Protein AF-A0A8J3YMD4-F1 (afdb_monomer_lite)

Radius of gyration: 16.66 Å; chains: 1; bounding box: 36×29×41 Å

Structure (mmCIF, N/CA/C/O backbone):
data_AF-A0A8J3YMD4-F1
#
_entry.id   AF-A0A8J3YMD4-F1
#
loop_
_atom_site.group_PDB
_atom_site.id
_atom_site.type_symbol
_atom_site.label_atom_id
_atom_site.label_alt_id
_atom_site.label_comp_id
_atom_site.label_asym_id
_atom_site.label_entity_id
_atom_site.label_seq_id
_atom_site.pdbx_PDB_ins_code
_atom_site.Cartn_x
_atom_site.Cartn_y
_atom_site.Cartn_z
_atom_site.occupancy
_atom_site.B_iso_or_equiv
_atom_site.auth_seq_id
_atom_site.auth_comp_id
_atom_site.auth_asym_id
_atom_site.auth_atom_id
_atom_site.pdbx_PDB_model_num
ATOM 1 N N . MET A 1 1 ? -8.609 -16.433 4.845 1.00 65.31 1 MET A N 1
ATOM 2 C CA . MET A 1 1 ? -7.466 -15.737 4.213 1.00 65.31 1 MET A CA 1
ATOM 3 C C . MET A 1 1 ? -8.027 -14.554 3.439 1.00 65.31 1 MET A C 1
ATOM 5 O O . MET A 1 1 ? -8.927 -14.786 2.644 1.00 65.31 1 MET A O 1
ATOM 9 N N . ALA A 1 2 ? -7.583 -13.321 3.698 1.00 83.12 2 ALA A N 1
ATOM 10 C CA . ALA A 1 2 ? -7.967 -12.164 2.881 1.00 83.12 2 ALA A CA 1
ATOM 11 C C . ALA A 1 2 ? -6.840 -11.833 1.904 1.00 83.12 2 ALA A C 1
ATOM 13 O O . ALA A 1 2 ? -5.688 -11.708 2.314 1.00 83.12 2 ALA A O 1
ATOM 14 N N . VAL A 1 3 ? -7.195 -11.677 0.632 1.00 90.56 3 VAL A N 1
ATOM 15 C CA . VAL A 1 3 ? -6.322 -11.090 -0.385 1.00 90.56 3 VAL A CA 1
ATOM 16 C C . VAL A 1 3 ? -6.647 -9.605 -0.458 1.00 90.56 3 VAL A C 1
ATOM 18 O O . VAL A 1 3 ? -7.816 -9.220 -0.482 1.00 90.56 3 VAL A O 1
ATOM 21 N N . VAL A 1 4 ? -5.615 -8.768 -0.451 1.00 91.56 4 VAL A N 1
ATOM 22 C CA . VAL A 1 4 ? -5.758 -7.312 -0.497 1.00 91.56 4 VAL A CA 1
ATOM 23 C C . VAL A 1 4 ? -4.791 -6.764 -1.531 1.00 91.56 4 VAL A C 1
ATOM 25 O O . VAL A 1 4 ? -3.595 -7.045 -1.463 1.00 91.56 4 VAL A O 1
ATOM 28 N N . ARG A 1 5 ? -5.308 -5.973 -2.476 1.00 94.00 5 ARG A N 1
ATOM 29 C CA . ARG A 1 5 ? -4.495 -5.303 -3.495 1.00 94.00 5 ARG A CA 1
ATOM 30 C C . ARG A 1 5 ? -4.017 -3.955 -2.979 1.00 94.00 5 ARG A C 1
ATOM 32 O O . ARG A 1 5 ? -4.763 -3.224 -2.324 1.00 94.00 5 ARG A O 1
ATOM 39 N N . TYR A 1 6 ? -2.774 -3.618 -3.300 1.00 93.94 6 TYR A N 1
ATOM 40 C CA . TYR A 1 6 ? -2.168 -2.346 -2.913 1.00 93.94 6 TYR A CA 1
ATOM 41 C C . TYR A 1 6 ? -2.962 -1.149 -3.463 1.00 93.94 6 TYR A C 1
ATOM 43 O O . TYR A 1 6 ? -3.187 -0.163 -2.766 1.00 93.94 6 TYR A O 1
ATOM 51 N N . GLU A 1 7 ? -3.443 -1.269 -4.695 1.00 95.00 7 GLU A N 1
ATOM 52 C CA . GLU A 1 7 ? -4.222 -0.261 -5.404 1.00 95.00 7 GLU A CA 1
ATOM 53 C C . GLU A 1 7 ? -5.564 0.016 -4.722 1.00 95.00 7 GLU A C 1
ATOM 55 O O . GLU A 1 7 ? -5.948 1.177 -4.585 1.00 95.00 7 GLU A O 1
ATOM 60 N N . ASP A 1 8 ? -6.235 -1.022 -4.217 1.00 94.31 8 ASP A N 1
ATOM 61 C CA . ASP A 1 8 ? -7.495 -0.869 -3.483 1.00 94.31 8 ASP A CA 1
ATOM 62 C C . ASP A 1 8 ? -7.276 -0.155 -2.144 1.00 94.31 8 ASP A C 1
ATOM 64 O O . ASP A 1 8 ? -8.089 0.679 -1.751 1.00 94.31 8 ASP A O 1
ATOM 68 N N . LEU A 1 9 ? -6.163 -0.440 -1.452 1.00 94.62 9 LEU A N 1
ATOM 69 C CA . LEU A 1 9 ? -5.784 0.278 -0.228 1.00 94.62 9 LEU A CA 1
ATOM 70 C C . LEU A 1 9 ? -5.442 1.740 -0.500 1.00 94.62 9 LEU A C 1
ATOM 72 O O . LEU A 1 9 ? -5.644 2.587 0.365 1.00 94.62 9 LEU A O 1
ATOM 76 N N . HIS A 1 10 ? -4.920 2.049 -1.682 1.00 95.25 10 HIS A N 1
ATOM 77 C CA . HIS A 1 10 ? -4.677 3.427 -2.074 1.00 95.25 10 HIS A CA 1
ATOM 78 C C . HIS A 1 10 ? -5.984 4.151 -2.442 1.00 95.25 10 HIS A C 1
ATOM 80 O O . HIS A 1 10 ? -6.128 5.335 -2.132 1.00 95.25 10 HIS A O 1
ATOM 86 N N . ALA A 1 11 ? -6.928 3.462 -3.090 1.00 95.88 11 ALA A N 1
ATOM 87 C CA . ALA A 1 11 ? -8.205 4.028 -3.525 1.00 95.88 11 ALA A CA 1
ATOM 88 C C . ALA A 1 11 ? -9.184 4.254 -2.360 1.00 95.88 11 ALA A C 1
ATOM 90 O O . ALA A 1 11 ? -9.729 5.348 -2.224 1.00 95.88 11 ALA A O 1
ATOM 91 N N . ASP A 1 12 ? -9.366 3.252 -1.496 1.00 96.44 12 ASP A N 1
ATOM 92 C CA . ASP A 1 12 ? -10.196 3.342 -0.291 1.00 96.44 12 ASP A CA 1
ATOM 93 C C . ASP A 1 12 ? -9.495 2.687 0.915 1.00 96.44 12 ASP A C 1
ATOM 95 O O . ASP A 1 12 ? -9.779 1.542 1.299 1.00 96.44 12 ASP A O 1
ATOM 99 N N . PRO A 1 13 ? -8.561 3.414 1.548 1.00 95.94 13 PRO A N 1
ATOM 100 C CA . PRO A 1 13 ? -7.800 2.905 2.684 1.00 95.94 13 PRO A CA 1
ATOM 101 C C . PRO A 1 13 ? -8.664 2.612 3.913 1.00 95.94 13 PRO A C 1
ATOM 103 O O . PRO A 1 13 ? -8.311 1.732 4.694 1.00 95.94 13 PRO A O 1
ATOM 106 N N . VAL A 1 14 ? -9.780 3.326 4.110 1.00 96.88 14 VAL A N 1
ATOM 107 C CA . VAL A 1 14 ? -10.654 3.124 5.278 1.00 96.88 14 VAL A CA 1
ATOM 108 C C . VAL A 1 14 ? -11.393 1.802 5.137 1.00 96.88 14 VAL A C 1
ATOM 110 O O . VAL A 1 14 ? -11.294 0.954 6.026 1.00 96.88 14 VAL A O 1
ATOM 113 N N . ALA A 1 15 ? -12.064 1.580 4.005 1.00 95.19 15 ALA A N 1
ATOM 114 C CA . ALA A 1 15 ? -12.754 0.319 3.764 1.00 95.19 15 ALA A CA 1
ATOM 115 C C . ALA A 1 15 ? -11.766 -0.853 3.693 1.00 95.19 15 ALA A C 1
ATOM 117 O O . ALA A 1 15 ? -12.023 -1.920 4.254 1.00 95.19 15 ALA A O 1
ATOM 118 N N . GLY A 1 16 ? -10.618 -0.659 3.041 1.00 95.12 16 GLY A N 1
ATOM 119 C CA . GLY A 1 16 ? -9.570 -1.669 2.940 1.00 95.12 16 GLY A CA 1
ATOM 120 C C . GLY A 1 16 ? -9.019 -2.103 4.297 1.00 95.12 16 GLY A C 1
ATOM 121 O O . GLY A 1 16 ? -9.019 -3.296 4.610 1.00 95.12 16 GLY A O 1
ATOM 122 N N . PHE A 1 17 ? -8.626 -1.145 5.140 1.00 95.44 17 PHE A N 1
ATOM 123 C CA . PHE A 1 17 ? -8.119 -1.439 6.479 1.00 95.44 17 PHE A CA 1
ATOM 124 C C . PHE A 1 17 ? -9.193 -2.062 7.379 1.00 95.44 17 PHE A C 1
ATOM 126 O O . PHE A 1 17 ? -8.899 -3.005 8.111 1.00 95.44 17 PHE A O 1
ATOM 133 N N . ALA A 1 18 ? -10.448 -1.604 7.294 1.00 94.94 18 ALA A N 1
ATOM 134 C CA . ALA A 1 18 ? -11.555 -2.205 8.041 1.00 94.94 18 ALA A CA 1
ATOM 135 C C . ALA A 1 18 ? -11.743 -3.693 7.699 1.00 94.94 18 ALA A C 1
ATOM 137 O O . ALA A 1 18 ? -11.850 -4.522 8.603 1.00 94.94 18 ALA A O 1
ATOM 138 N N . ARG A 1 19 ? -11.712 -4.057 6.407 1.00 94.12 19 ARG A N 1
ATOM 139 C CA . ARG A 1 19 ? -11.790 -5.466 5.972 1.00 94.12 19 ARG A CA 1
ATOM 140 C C . ARG A 1 19 ? -10.616 -6.295 6.491 1.00 94.12 19 ARG A C 1
ATOM 142 O O . ARG A 1 19 ? -10.815 -7.431 6.925 1.00 94.12 19 ARG A O 1
ATOM 149 N N . MET A 1 20 ? -9.404 -5.736 6.461 1.00 94.50 20 MET A N 1
ATOM 150 C CA . MET A 1 20 ? -8.208 -6.393 7.000 1.00 94.50 20 MET A CA 1
ATOM 151 C C . MET A 1 20 ? -8.345 -6.657 8.499 1.00 94.50 20 MET A C 1
ATOM 153 O O . MET A 1 20 ? -8.142 -7.785 8.942 1.00 94.50 20 MET A O 1
ATOM 157 N N . ALA A 1 21 ? -8.740 -5.640 9.267 1.00 94.19 21 ALA A N 1
ATOM 158 C CA . ALA A 1 21 ? -8.919 -5.748 10.709 1.00 94.19 21 ALA A CA 1
ATOM 159 C C . ALA A 1 21 ? -10.008 -6.768 11.076 1.00 94.19 21 ALA A C 1
ATOM 161 O O . ALA A 1 21 ? -9.784 -7.612 11.942 1.00 94.19 21 ALA A O 1
ATOM 162 N N . ALA A 1 22 ? -11.142 -6.753 10.367 1.00 93.38 22 ALA A N 1
ATOM 163 C CA . ALA A 1 22 ? -12.210 -7.732 10.551 1.00 93.38 22 ALA A CA 1
ATOM 164 C C . ALA A 1 22 ? -11.734 -9.163 10.252 1.00 93.38 22 ALA A C 1
ATOM 166 O O . ALA A 1 22 ? -11.989 -10.073 11.037 1.00 93.38 22 ALA A O 1
ATOM 167 N N . THR A 1 23 ? -10.980 -9.363 9.164 1.00 94.06 23 THR A N 1
ATOM 168 C CA . THR A 1 23 ? -10.415 -10.682 8.827 1.00 94.06 23 THR A CA 1
ATOM 169 C C . THR A 1 23 ? -9.412 -11.164 9.877 1.00 94.06 23 THR A C 1
ATOM 171 O O . THR A 1 23 ? -9.333 -12.358 10.151 1.00 94.06 23 THR A O 1
ATOM 174 N N . ALA A 1 24 ? -8.659 -10.244 10.481 1.00 93.81 24 ALA A N 1
ATOM 175 C CA . ALA A 1 24 ? -7.733 -10.534 11.571 1.00 93.81 24 ALA A CA 1
ATOM 176 C C . ALA A 1 24 ? -8.428 -10.753 12.932 1.00 93.81 24 ALA A C 1
ATOM 178 O O . ALA A 1 24 ? -7.745 -10.988 13.926 1.00 93.81 24 ALA A O 1
ATOM 179 N N . GLY A 1 25 ? -9.764 -10.663 13.006 1.00 94.56 25 GLY A N 1
ATOM 180 C CA . GLY A 1 25 ? -10.522 -10.815 14.251 1.00 94.56 25 GLY A CA 1
ATOM 181 C C . GLY A 1 25 ? -10.386 -9.632 15.217 1.00 94.56 25 GLY A C 1
ATOM 182 O O . GLY A 1 25 ? -10.665 -9.773 16.406 1.00 94.56 25 GLY A O 1
ATOM 183 N N . LEU A 1 26 ? -9.947 -8.465 14.736 1.00 93.88 26 LEU A N 1
ATOM 184 C CA . LEU A 1 26 ? -9.777 -7.271 15.560 1.00 93.88 26 LEU A CA 1
ATOM 185 C C . LEU A 1 26 ? -11.103 -6.516 15.695 1.00 93.88 26 LEU A C 1
ATOM 187 O O . LEU A 1 26 ? -11.694 -6.076 14.707 1.00 93.88 26 LEU A O 1
ATOM 191 N N . ALA A 1 27 ? -11.541 -6.294 16.935 1.00 91.00 27 ALA A N 1
ATOM 192 C CA . ALA A 1 27 ? -12.673 -5.420 17.220 1.00 91.00 27 ALA A CA 1
ATOM 193 C C . ALA A 1 27 ? -12.301 -3.959 16.915 1.00 91.00 27 ALA A C 1
ATOM 195 O O . ALA A 1 27 ? -11.426 -3.372 17.561 1.00 91.00 27 ALA A O 1
ATOM 196 N N . THR A 1 28 ? -12.974 -3.354 15.936 1.00 91.56 28 THR A N 1
ATOM 197 C CA . THR A 1 28 ? -12.720 -1.972 15.508 1.00 91.56 28 THR A CA 1
ATOM 198 C C . THR A 1 28 ? -14.001 -1.147 15.471 1.00 91.56 28 THR A C 1
ATOM 200 O O . THR A 1 28 ? -15.099 -1.675 15.315 1.00 91.56 28 THR A O 1
ATOM 203 N N . THR A 1 29 ? -13.850 0.166 15.634 1.00 95.69 29 THR A N 1
ATOM 204 C CA . THR A 1 29 ? -14.899 1.160 15.380 1.00 95.69 29 THR A CA 1
ATOM 205 C C . THR A 1 29 ? -14.503 1.996 14.160 1.00 95.69 29 THR A C 1
ATOM 207 O O . THR A 1 29 ? -13.304 2.066 13.853 1.00 95.69 29 THR A O 1
ATOM 210 N N . PRO A 1 30 ? -15.455 2.665 13.482 1.00 95.00 30 PRO A N 1
ATOM 211 C CA . PRO A 1 30 ? -15.142 3.559 12.365 1.00 95.00 30 PRO A CA 1
ATOM 212 C C . PRO A 1 30 ? -14.057 4.591 12.707 1.00 95.00 30 PRO A C 1
ATOM 214 O O . PRO A 1 30 ? -13.100 4.749 11.951 1.00 95.00 30 PRO A O 1
ATOM 217 N N . ASP A 1 31 ? -14.128 5.199 13.894 1.00 96.62 31 ASP A N 1
ATOM 218 C CA . ASP A 1 31 ? -13.148 6.195 14.346 1.00 96.62 31 ASP A CA 1
ATOM 219 C C . ASP A 1 31 ? -11.751 5.601 14.550 1.00 96.62 31 ASP A C 1
ATOM 221 O O . ASP A 1 31 ? -10.749 6.215 14.183 1.00 96.62 31 ASP A O 1
ATOM 225 N N . ARG A 1 32 ? -11.659 4.380 15.097 1.00 96.00 32 ARG A N 1
ATOM 226 C CA . ARG A 1 32 ? -10.373 3.687 15.272 1.00 96.00 32 ARG A CA 1
ATOM 227 C C . ARG A 1 32 ? -9.740 3.333 13.934 1.00 96.00 32 ARG A C 1
ATOM 229 O O . ARG A 1 32 ? -8.531 3.492 13.782 1.00 96.00 32 ARG A O 1
ATOM 236 N N . VAL A 1 33 ? -10.543 2.884 12.970 1.00 97.19 33 VAL A N 1
ATOM 237 C CA . VAL A 1 33 ? -10.076 2.624 11.602 1.00 97.19 33 VAL A CA 1
ATOM 238 C C . VAL A 1 33 ? -9.584 3.919 10.964 1.00 97.19 33 VAL A C 1
ATOM 240 O O . VAL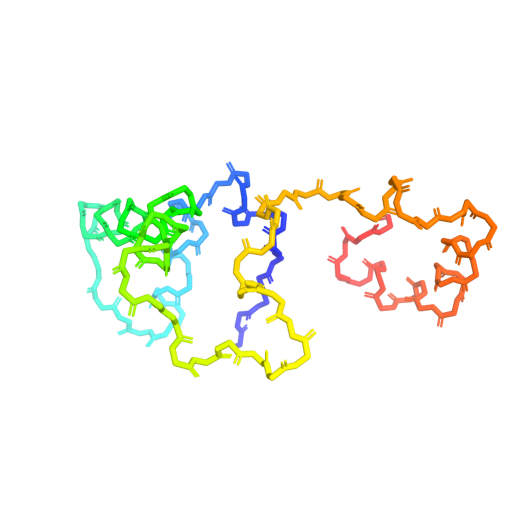 A 1 33 ? -8.459 3.957 10.469 1.00 97.19 33 VAL A O 1
ATOM 243 N N . ALA A 1 34 ? -10.376 4.993 11.020 1.00 97.19 34 ALA A N 1
ATOM 244 C CA . ALA A 1 34 ? -10.002 6.284 10.453 1.00 97.19 34 ALA A CA 1
ATOM 245 C C . ALA A 1 34 ? -8.705 6.829 11.075 1.00 97.19 34 ALA A C 1
ATOM 247 O O . ALA A 1 34 ? -7.811 7.264 10.347 1.00 97.19 34 ALA A O 1
ATOM 248 N N . ALA A 1 35 ? -8.558 6.737 12.400 1.00 97.38 35 ALA A N 1
ATOM 249 C CA . ALA A 1 35 ? -7.353 7.154 13.110 1.00 97.38 35 ALA A CA 1
ATOM 250 C C . ALA A 1 35 ? -6.125 6.311 12.730 1.00 97.38 35 ALA A C 1
ATOM 252 O O . ALA A 1 35 ? -5.065 6.870 12.448 1.00 97.38 35 ALA A O 1
ATOM 253 N N . ALA A 1 36 ? -6.256 4.981 12.667 1.00 96.88 36 ALA A N 1
ATOM 254 C CA . ALA A 1 36 ? -5.168 4.091 12.257 1.00 96.88 36 ALA A CA 1
ATOM 255 C C . ALA A 1 36 ? -4.720 4.380 10.817 1.00 96.88 36 ALA A C 1
ATOM 257 O O . ALA A 1 36 ? -3.527 4.499 10.526 1.00 96.88 36 ALA A O 1
ATOM 258 N N . VAL A 1 37 ? -5.686 4.574 9.922 1.00 97.31 37 VAL A N 1
ATOM 259 C CA . VAL A 1 37 ? -5.447 4.945 8.531 1.00 97.31 37 VAL A CA 1
ATOM 260 C C . VAL A 1 37 ? -4.790 6.326 8.420 1.00 97.31 37 VAL A C 1
ATOM 262 O O . VAL A 1 37 ? -3.899 6.505 7.595 1.00 97.31 37 VAL A O 1
ATOM 265 N N . ALA A 1 38 ? -5.192 7.311 9.229 1.00 97.19 38 ALA A N 1
ATOM 266 C CA . ALA A 1 38 ? -4.564 8.634 9.263 1.00 97.19 38 ALA A CA 1
ATOM 267 C C . ALA A 1 38 ? -3.115 8.565 9.781 1.00 97.19 38 ALA A C 1
ATOM 269 O O . ALA A 1 38 ? -2.212 9.178 9.207 1.00 97.19 38 ALA A O 1
ATOM 270 N N . ALA A 1 39 ? -2.873 7.764 10.822 1.00 96.81 39 ALA A N 1
ATOM 271 C CA . ALA A 1 39 ? -1.549 7.555 11.402 1.00 96.81 39 ALA A CA 1
ATOM 272 C C . ALA A 1 39 ? -0.570 6.879 10.426 1.00 96.81 39 ALA A C 1
ATOM 274 O O . ALA A 1 39 ? 0.637 7.122 10.500 1.00 96.81 39 ALA A O 1
ATOM 275 N N . THR A 1 40 ? -1.085 6.080 9.493 1.00 95.44 40 THR A N 1
ATOM 276 C CA . THR A 1 40 ? -0.302 5.304 8.520 1.00 95.44 40 THR A CA 1
ATOM 277 C C . THR A 1 40 ? -0.282 5.914 7.117 1.00 95.44 40 THR A C 1
ATOM 279 O O . THR A 1 40 ? 0.189 5.285 6.170 1.00 95.44 40 THR A O 1
ATOM 282 N N . ARG A 1 41 ? -0.736 7.166 6.947 1.00 96.38 41 ARG A N 1
ATOM 283 C CA . ARG A 1 41 ? -0.633 7.848 5.649 1.00 96.38 41 ARG A CA 1
ATOM 284 C C . ARG A 1 41 ? 0.814 8.020 5.225 1.00 96.38 41 ARG A C 1
ATOM 286 O O . ARG A 1 41 ? 1.655 8.442 6.015 1.00 96.38 41 ARG A O 1
ATOM 293 N N . PHE A 1 42 ? 1.063 7.784 3.940 1.00 95.62 42 PHE A N 1
ATOM 294 C CA . PHE A 1 42 ? 2.400 7.827 3.357 1.00 95.62 42 PHE A CA 1
ATOM 295 C C . PHE A 1 42 ? 3.161 9.113 3.709 1.00 95.62 42 PHE A C 1
ATOM 297 O O . PHE A 1 42 ? 4.258 9.034 4.247 1.00 95.62 42 PHE A O 1
ATOM 304 N N . ALA A 1 43 ? 2.561 10.291 3.501 1.00 95.31 43 ALA A N 1
ATOM 305 C CA . ALA A 1 43 ? 3.200 11.574 3.812 1.00 95.31 43 ALA A CA 1
ATOM 306 C C . ALA A 1 43 ? 3.589 11.709 5.296 1.00 95.31 43 ALA A C 1
ATOM 308 O O . ALA A 1 43 ? 4.660 12.221 5.618 1.00 95.31 43 ALA A O 1
ATOM 309 N N . ARG A 1 44 ? 2.750 11.197 6.204 1.00 96.56 44 ARG A N 1
ATOM 310 C CA . ARG A 1 44 ? 3.033 11.196 7.641 1.00 96.56 44 ARG A CA 1
ATOM 311 C C . ARG A 1 44 ? 4.191 10.256 7.974 1.00 96.56 44 ARG A C 1
ATOM 313 O O . ARG A 1 44 ? 5.109 10.657 8.682 1.00 96.56 44 ARG A O 1
ATOM 320 N N . LEU A 1 45 ? 4.168 9.032 7.445 1.00 96.19 45 LEU A N 1
ATOM 321 C CA . LEU A 1 45 ? 5.240 8.054 7.651 1.00 96.19 45 LEU A CA 1
ATOM 322 C C . LEU A 1 45 ? 6.575 8.537 7.062 1.00 96.19 45 LEU A C 1
ATOM 324 O O . LEU A 1 45 ? 7.608 8.370 7.701 1.00 96.19 45 LEU A O 1
ATOM 328 N N . ARG A 1 46 ? 6.555 9.230 5.914 1.00 95.56 46 ARG A N 1
ATOM 329 C CA . ARG A 1 46 ? 7.731 9.922 5.358 1.00 95.56 46 ARG A CA 1
ATOM 330 C C . ARG A 1 46 ? 8.302 10.974 6.285 1.00 95.56 46 ARG A C 1
ATOM 332 O O . ARG A 1 46 ? 9.514 11.032 6.447 1.00 95.56 46 ARG A O 1
ATOM 339 N N . GLY A 1 47 ? 7.441 11.808 6.863 1.00 96.12 47 GLY A N 1
ATOM 340 C CA . GLY A 1 47 ? 7.868 12.828 7.815 1.00 96.12 47 GLY A CA 1
ATOM 341 C C . GLY A 1 47 ? 8.545 12.208 9.037 1.00 96.12 47 GLY A C 1
ATOM 342 O O . GLY A 1 47 ? 9.609 12.665 9.443 1.00 96.12 47 GLY A O 1
ATOM 343 N N . LEU A 1 48 ? 7.972 11.124 9.572 1.00 95.62 48 LEU A N 1
ATOM 344 C CA . LEU A 1 48 ? 8.566 10.387 10.690 1.00 95.62 48 LEU A CA 1
ATOM 345 C C . LEU A 1 48 ? 9.905 9.747 10.322 1.00 95.62 48 LEU A C 1
ATOM 347 O O . LEU A 1 48 ? 10.854 9.870 11.090 1.00 95.62 48 LEU A O 1
ATOM 351 N N . GLU A 1 49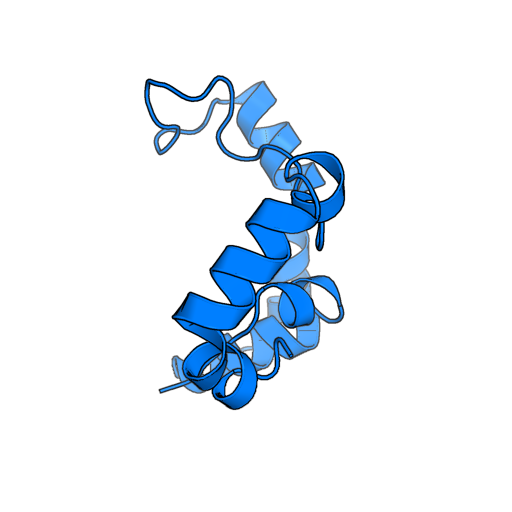 ? 10.005 9.119 9.149 1.00 96.25 49 GLU A N 1
ATOM 352 C CA . GLU A 1 49 ? 11.270 8.572 8.652 1.00 96.25 49 GLU A CA 1
ATOM 353 C C . GLU A 1 49 ? 12.339 9.667 8.515 1.00 96.25 49 GLU A C 1
ATOM 355 O O . GLU A 1 49 ? 13.484 9.456 8.902 1.00 96.25 49 GLU A O 1
ATOM 360 N N . ALA A 1 50 ? 11.986 10.843 7.994 1.00 94.62 50 ALA A N 1
ATOM 361 C CA . ALA A 1 50 ? 12.937 11.941 7.838 1.00 94.62 50 ALA A CA 1
ATOM 362 C C . ALA A 1 50 ? 13.408 12.507 9.190 1.00 94.62 50 ALA A C 1
ATOM 364 O O . ALA A 1 50 ? 14.561 12.912 9.315 1.00 94.62 50 ALA A O 1
ATOM 365 N N . ALA A 1 51 ? 12.528 12.528 10.196 1.00 96.25 51 ALA A N 1
ATOM 366 C CA . ALA A 1 51 ? 12.824 13.069 11.521 1.00 96.25 51 ALA A CA 1
ATOM 367 C C . ALA A 1 51 ? 13.576 12.085 12.432 1.00 96.25 51 ALA A C 1
ATOM 369 O O . ALA A 1 51 ? 14.419 12.502 13.225 1.00 96.25 51 ALA A O 1
ATOM 370 N N . HIS A 1 52 ? 13.257 10.792 12.350 1.00 95.50 52 HIS A N 1
ATOM 371 C CA . HIS A 1 52 ? 13.699 9.788 13.325 1.00 95.50 52 HIS A CA 1
ATOM 372 C C . HIS A 1 52 ? 14.410 8.585 12.696 1.00 95.50 52 HIS A C 1
ATOM 374 O O . HIS A 1 52 ? 14.893 7.710 13.413 1.00 95.50 52 HIS A O 1
ATOM 380 N N . GLY A 1 53 ? 14.493 8.529 11.367 1.00 92.62 53 GLY A N 1
ATOM 381 C CA . GLY A 1 53 ? 14.912 7.337 10.645 1.00 92.62 53 GLY A CA 1
ATOM 382 C C . GLY A 1 53 ? 13.832 6.253 10.631 1.00 92.62 53 GLY A C 1
ATOM 383 O O . GLY A 1 53 ? 12.738 6.405 11.176 1.00 92.62 53 GLY A O 1
ATOM 384 N N . PHE A 1 54 ? 14.148 5.139 9.975 1.00 93.38 54 PHE A N 1
ATOM 385 C CA . PHE A 1 54 ? 13.296 3.954 9.941 1.00 93.38 54 PHE A CA 1
ATOM 386 C C . PHE A 1 54 ? 14.175 2.699 10.078 1.00 93.38 54 PHE A C 1
ATOM 388 O O . PHE A 1 54 ? 14.994 2.462 9.183 1.00 93.38 54 PHE A O 1
ATOM 395 N N . PRO A 1 55 ? 14.080 1.935 11.186 1.00 90.94 55 PRO A N 1
ATOM 396 C CA . PRO A 1 55 ? 14.970 0.802 11.461 1.00 90.94 55 PRO A CA 1
ATOM 397 C C . PRO A 1 55 ? 14.948 -0.283 10.381 1.00 90.94 55 PRO A C 1
ATOM 399 O O . PRO A 1 55 ? 15.984 -0.863 10.069 1.00 90.94 55 PRO A O 1
ATOM 402 N N . GLU A 1 56 ? 13.792 -0.526 9.767 1.00 91.62 56 GLU A N 1
ATOM 403 C CA . GLU A 1 56 ? 13.612 -1.542 8.729 1.00 91.62 56 GLU A CA 1
ATOM 404 C C . GLU A 1 56 ? 14.057 -1.070 7.334 1.00 91.62 56 GLU A C 1
ATOM 406 O O . GLU A 1 56 ? 13.874 -1.788 6.347 1.00 91.62 56 GLU A O 1
ATOM 411 N N . ARG A 1 57 ? 14.648 0.130 7.212 1.00 94.19 57 ARG A N 1
ATOM 412 C CA . ARG A 1 57 ? 15.223 0.614 5.951 1.00 94.19 57 ARG A CA 1
ATOM 413 C C . ARG A 1 57 ? 16.354 -0.316 5.490 1.00 94.19 57 ARG A C 1
ATOM 415 O O . ARG A 1 57 ? 17.375 -0.404 6.173 1.00 94.19 57 ARG A O 1
ATOM 422 N N . PRO A 1 58 ? 16.244 -0.944 4.301 1.00 91.12 58 PRO A N 1
ATOM 423 C CA . PRO A 1 58 ? 17.324 -1.761 3.760 1.00 91.12 58 PRO A CA 1
ATOM 424 C C . PRO A 1 58 ? 18.607 -0.947 3.582 1.00 91.12 58 PRO A C 1
ATOM 426 O O . PRO A 1 58 ? 18.555 0.208 3.159 1.00 91.12 58 PRO A O 1
ATOM 429 N N . ALA A 1 59 ? 19.767 -1.567 3.815 1.00 90.56 59 ALA A N 1
ATOM 430 C CA . ALA A 1 59 ? 21.065 -0.893 3.704 1.00 90.56 59 ALA A CA 1
ATOM 431 C C . ALA A 1 59 ? 21.306 -0.264 2.317 1.00 90.56 59 ALA A C 1
ATOM 433 O O . ALA A 1 59 ? 21.891 0.810 2.220 1.00 90.56 59 ALA A O 1
ATOM 434 N N . ALA A 1 60 ? 20.804 -0.901 1.253 1.00 92.75 60 ALA A N 1
ATOM 435 C CA . ALA A 1 60 ? 20.927 -0.422 -0.124 1.00 92.75 60 ALA A CA 1
ATOM 436 C C . ALA A 1 60 ? 19.944 0.709 -0.494 1.00 92.75 60 ALA A C 1
ATOM 438 O O . ALA A 1 60 ? 20.056 1.288 -1.572 1.00 92.75 60 ALA A O 1
ATOM 439 N N . ALA A 1 61 ? 18.961 1.016 0.358 1.00 90.25 61 ALA A N 1
ATOM 440 C CA . ALA A 1 61 ? 17.937 2.015 0.074 1.00 90.25 61 ALA A CA 1
ATOM 441 C C . ALA A 1 61 ? 18.238 3.334 0.795 1.00 90.25 61 ALA A C 1
ATOM 443 O O . ALA A 1 61 ? 18.425 3.359 2.012 1.00 90.25 61 ALA A O 1
ATOM 444 N N . THR A 1 62 ? 18.196 4.454 0.067 1.00 90.69 62 THR A N 1
ATOM 445 C CA . THR A 1 62 ? 18.323 5.801 0.657 1.00 90.69 62 THR A CA 1
ATOM 446 C C . THR A 1 62 ? 17.185 6.098 1.629 1.00 90.69 62 THR A C 1
ATOM 448 O O . THR A 1 62 ? 17.402 6.708 2.669 1.00 90.69 62 THR A O 1
ATOM 451 N N . THR A 1 63 ? 15.975 5.628 1.314 1.00 93.38 63 THR A N 1
ATOM 452 C CA . THR A 1 63 ? 14.801 5.733 2.183 1.00 93.38 63 THR A CA 1
ATOM 453 C C . THR A 1 63 ? 13.893 4.516 2.019 1.00 93.38 63 THR A C 1
ATOM 455 O O . THR A 1 63 ? 13.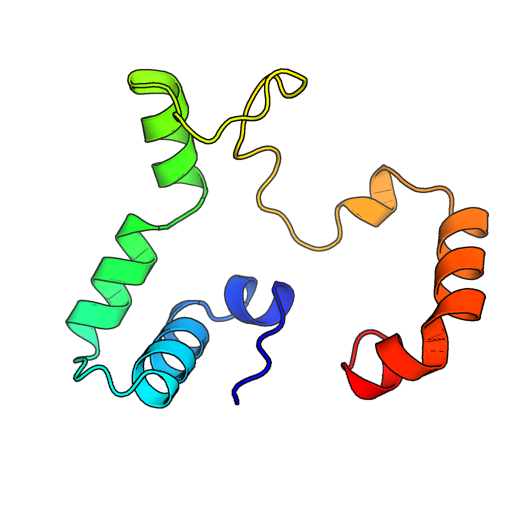783 3.993 0.910 1.00 93.38 63 THR A O 1
ATOM 458 N N . PHE A 1 64 ? 13.192 4.121 3.075 1.00 94.62 64 PHE A N 1
ATOM 459 C CA . PHE A 1 64 ? 12.191 3.061 3.106 1.00 94.62 64 PHE A CA 1
ATOM 460 C C . PHE A 1 64 ? 10.933 3.441 2.313 1.00 94.62 64 PHE A C 1
ATOM 462 O O . PHE A 1 64 ? 10.516 2.723 1.404 1.00 94.62 64 PHE A O 1
ATOM 469 N N . PHE A 1 65 ? 10.344 4.607 2.578 1.00 94.50 65 PHE A N 1
ATOM 470 C CA . PHE A 1 65 ? 9.088 5.010 1.942 1.00 94.50 65 PHE A CA 1
ATOM 471 C C . PHE A 1 65 ? 9.341 5.762 0.616 1.00 94.50 65 PHE A C 1
ATOM 473 O O . PHE A 1 65 ? 9.274 6.973 0.538 1.00 94.50 65 PHE A O 1
ATOM 480 N N . ARG A 1 66 ? 9.652 5.096 -0.496 1.00 92.69 66 ARG A N 1
ATOM 481 C CA . ARG A 1 66 ? 10.160 5.817 -1.691 1.00 92.69 66 ARG A CA 1
ATOM 482 C C . ARG A 1 66 ? 9.183 6.793 -2.386 1.00 92.69 66 ARG A C 1
ATOM 484 O O . ARG A 1 66 ? 9.506 7.968 -2.526 1.00 92.69 66 ARG A O 1
ATOM 491 N N . ARG A 1 67 ? 8.034 6.310 -2.887 1.00 91.44 67 ARG A N 1
ATOM 492 C CA . ARG A 1 67 ? 7.071 7.124 -3.678 1.00 91.44 67 ARG A CA 1
ATOM 493 C C . ARG A 1 67 ? 5.623 7.066 -3.196 1.00 91.44 67 ARG A C 1
ATOM 495 O O . ARG A 1 67 ? 4.930 8.064 -3.317 1.00 91.44 67 ARG A O 1
ATOM 502 N N . GLY A 1 68 ? 5.172 5.926 -2.664 1.00 91.19 68 GLY A N 1
ATOM 503 C CA . GLY A 1 68 ? 3.808 5.795 -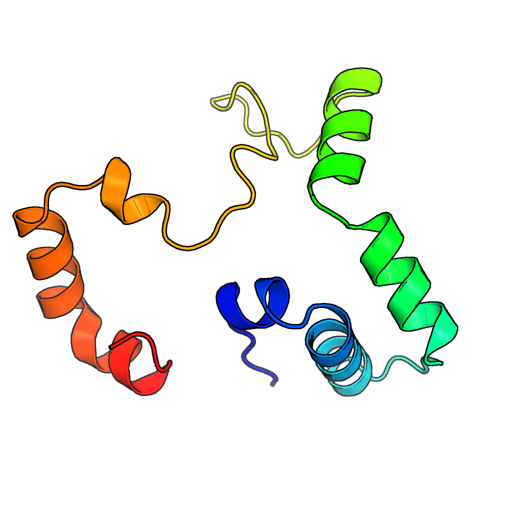2.134 1.00 91.19 68 GLY A CA 1
ATOM 504 C C . GLY A 1 68 ? 2.707 6.004 -3.172 1.00 91.19 68 GLY A C 1
ATOM 505 O O . GLY A 1 68 ? 1.643 6.489 -2.815 1.00 91.19 68 GLY A O 1
ATOM 506 N N . ALA A 1 69 ? 2.984 5.691 -4.439 1.00 93.12 69 ALA A N 1
ATOM 507 C CA . ALA A 1 69 ? 2.092 5.943 -5.561 1.00 93.12 69 ALA A CA 1
ATOM 508 C C . ALA A 1 69 ? 1.801 4.652 -6.331 1.00 93.12 69 ALA A C 1
ATOM 510 O O . ALA A 1 69 ? 2.671 3.788 -6.479 1.00 93.12 69 ALA A O 1
ATOM 511 N N . VAL A 1 70 ? 0.584 4.558 -6.861 1.00 95.06 70 VAL A N 1
ATOM 512 C CA . VAL A 1 70 ? 0.141 3.471 -7.740 1.00 95.06 70 VAL A CA 1
ATOM 513 C C . VAL A 1 70 ? 0.652 3.696 -9.162 1.00 95.06 70 VAL A C 1
ATOM 515 O O . VAL A 1 70 ? 0.712 4.822 -9.645 1.00 95.06 70 VAL A O 1
ATOM 518 N N . GLY A 1 71 ? 1.009 2.613 -9.855 1.00 93.31 71 GLY A N 1
ATOM 519 C CA . GLY A 1 71 ? 1.325 2.663 -11.284 1.00 93.31 71 GLY A CA 1
ATOM 520 C C . GLY A 1 71 ? 2.687 3.261 -11.640 1.00 93.31 71 GLY A C 1
ATOM 521 O O . GLY A 1 71 ? 2.989 3.365 -12.823 1.00 93.31 71 GLY A O 1
ATOM 522 N N . GLY A 1 72 ? 3.537 3.579 -10.658 1.00 92.31 72 GLY A N 1
ATOM 523 C CA . GLY A 1 72 ? 4.863 4.166 -10.895 1.00 92.31 72 GLY A CA 1
ATOM 524 C C . GLY A 1 72 ? 5.858 3.262 -11.635 1.00 92.31 72 GLY A C 1
ATOM 525 O O . GLY A 1 72 ? 6.988 3.675 -11.863 1.00 92.31 72 GLY A O 1
ATOM 526 N N . TRP A 1 73 ? 5.477 2.031 -11.984 1.00 93.19 73 TRP A N 1
ATOM 527 C CA . TRP A 1 73 ? 6.245 1.186 -12.898 1.00 93.19 73 TRP A CA 1
ATOM 528 C C . TRP A 1 73 ? 6.155 1.678 -14.346 1.00 93.19 73 TRP A C 1
ATOM 530 O O . TRP A 1 73 ? 7.060 1.397 -15.118 1.00 93.19 73 TRP A O 1
ATOM 540 N N . ARG A 1 74 ? 5.096 2.410 -14.721 1.00 93.00 74 ARG A N 1
ATOM 541 C CA . ARG A 1 74 ? 4.909 2.917 -16.091 1.00 93.00 74 ARG A CA 1
ATOM 542 C C . ARG A 1 74 ? 5.998 3.910 -16.494 1.00 93.00 74 ARG A C 1
ATOM 544 O O . ARG A 1 74 ? 6.370 3.950 -17.661 1.00 93.00 74 ARG A O 1
ATOM 551 N N . ASP A 1 75 ? 6.525 4.647 -15.519 1.00 93.19 75 ASP A N 1
ATOM 552 C CA . ASP A 1 75 ? 7.618 5.601 -15.717 1.00 93.19 75 ASP A CA 1
ATOM 553 C C . ASP A 1 75 ? 8.996 4.920 -15.670 1.00 93.19 75 ASP A C 1
ATOM 555 O O . ASP A 1 75 ? 9.927 5.338 -16.352 1.00 93.19 75 ASP A O 1
ATOM 559 N N . ASP A 1 76 ? 9.130 3.860 -14.866 1.00 92.69 76 ASP A N 1
ATOM 560 C CA . ASP A 1 76 ? 10.410 3.184 -14.624 1.00 92.69 76 ASP A CA 1
ATOM 561 C C . ASP A 1 76 ? 10.689 2.048 -15.634 1.00 92.69 76 ASP A C 1
ATOM 563 O O . ASP A 1 76 ? 11.846 1.691 -15.862 1.00 92.69 76 ASP A 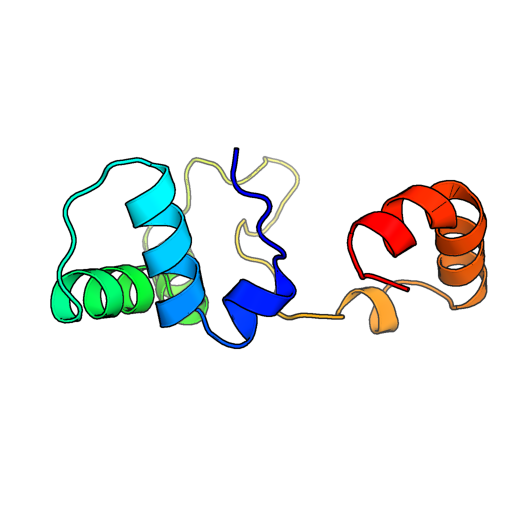O 1
ATOM 567 N N . LEU A 1 77 ? 9.648 1.432 -16.210 1.00 95.56 77 LEU A N 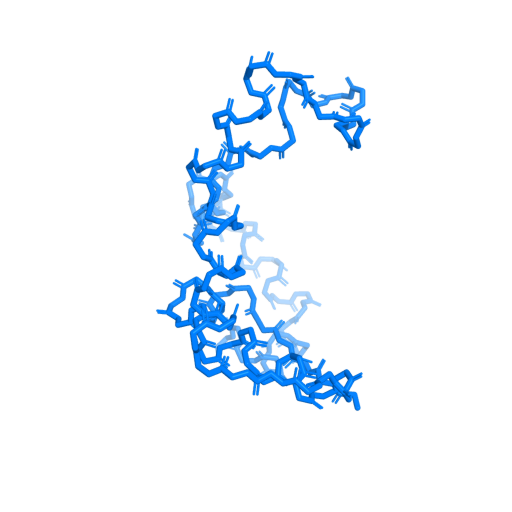1
ATOM 568 C CA . LEU A 1 77 ? 9.758 0.199 -16.987 1.00 95.56 77 LEU A CA 1
ATOM 569 C C . LEU A 1 77 ? 9.374 0.412 -18.461 1.00 95.56 77 LEU A C 1
ATOM 571 O O . LEU A 1 77 ? 8.214 0.696 -18.769 1.00 95.56 77 LEU A O 1
ATOM 575 N N . PRO A 1 78 ? 10.298 0.171 -19.410 1.00 97.19 78 PRO A N 1
ATOM 576 C CA . PRO A 1 78 ? 9.983 0.180 -20.831 1.00 97.19 78 PRO A CA 1
ATOM 577 C C . PRO A 1 78 ? 8.821 -0.757 -21.183 1.00 97.19 78 PRO A C 1
ATOM 579 O O . PRO A 1 78 ? 8.782 -1.914 -20.758 1.00 97.19 78 PRO A O 1
ATOM 582 N N . ALA A 1 79 ? 7.926 -0.302 -22.064 1.00 95.88 79 ALA A N 1
ATOM 583 C CA . ALA A 1 79 ? 6.702 -1.028 -22.414 1.00 95.88 79 ALA A CA 1
ATOM 584 C C . ALA A 1 79 ? 6.940 -2.470 -22.911 1.00 95.88 79 ALA A C 1
ATOM 586 O O . ALA A 1 79 ? 6.116 -3.354 -22.693 1.00 95.88 79 ALA A O 1
ATOM 587 N N . HIS A 1 80 ? 8.069 -2.743 -23.574 1.00 96.88 80 HIS A N 1
ATOM 588 C CA . HIS A 1 80 ? 8.398 -4.098 -24.027 1.00 96.88 80 HIS A CA 1
ATOM 589 C C . HIS A 1 80 ? 8.733 -5.057 -22.871 1.00 96.88 80 HIS A C 1
ATOM 591 O O . HIS A 1 80 ? 8.435 -6.248 -22.979 1.00 96.88 80 HIS A O 1
ATOM 597 N N . LEU A 1 81 ? 9.313 -4.552 -21.774 1.00 97.62 81 LEU A N 1
ATOM 598 C CA . LEU A 1 81 ? 9.566 -5.327 -20.559 1.00 97.62 81 LEU A CA 1
ATOM 599 C C . LEU A 1 81 ? 8.277 -5.535 -19.767 1.00 97.62 81 LEU A C 1
ATOM 601 O O . LEU A 1 81 ? 8.035 -6.656 -19.333 1.00 97.62 81 LEU A O 1
ATOM 605 N N . ALA A 1 82 ? 7.415 -4.517 -19.670 1.00 96.56 82 ALA A N 1
ATOM 606 C CA . ALA A 1 82 ? 6.089 -4.662 -19.063 1.00 96.56 82 ALA A CA 1
ATOM 607 C C . ALA A 1 82 ? 5.292 -5.791 -19.737 1.00 96.56 82 ALA A C 1
ATOM 609 O O . ALA A 1 82 ? 4.915 -6.758 -19.083 1.00 96.56 82 ALA A O 1
ATOM 610 N N . ARG A 1 83 ? 5.201 -5.771 -21.075 1.00 96.25 83 ARG A N 1
ATOM 611 C CA . ARG A 1 83 ? 4.556 -6.849 -21.844 1.00 96.25 83 ARG A CA 1
ATOM 612 C C . ARG A 1 83 ? 5.204 -8.220 -21.641 1.00 96.25 83 ARG A C 1
ATOM 614 O O . ARG A 1 83 ? 4.551 -9.245 -21.805 1.00 96.25 83 ARG A O 1
ATOM 621 N N . ARG A 1 84 ? 6.512 -8.273 -21.373 1.00 97.88 84 ARG A N 1
ATOM 622 C CA . ARG A 1 84 ? 7.211 -9.537 -21.097 1.00 97.88 84 ARG A CA 1
ATOM 623 C C . ARG A 1 84 ? 6.822 -10.090 -19.724 1.00 97.88 84 ARG A C 1
ATOM 625 O O . ARG A 1 84 ? 6.630 -11.296 -19.628 1.00 97.88 84 ARG A O 1
ATOM 632 N N . ILE A 1 85 ? 6.678 -9.230 -18.716 1.00 97.12 85 ILE A N 1
ATOM 633 C CA . ILE A 1 85 ? 6.179 -9.597 -17.383 1.00 97.12 85 ILE A CA 1
ATOM 634 C C . ILE A 1 85 ? 4.725 -10.068 -17.481 1.00 97.12 85 ILE A C 1
ATOM 636 O O . ILE A 1 85 ? 4.423 -11.163 -17.020 1.00 97.12 85 ILE A O 1
ATOM 640 N N . GLU A 1 86 ? 3.860 -9.311 -18.161 1.00 96.81 86 GLU A N 1
ATOM 641 C CA . GLU A 1 86 ? 2.450 -9.675 -18.372 1.00 96.81 86 GLU A CA 1
ATOM 642 C C . GLU A 1 86 ? 2.311 -11.036 -19.066 1.00 96.81 86 GLU A C 1
ATOM 644 O O . GLU A 1 86 ? 1.526 -11.868 -18.634 1.00 96.81 86 GLU A O 1
ATOM 649 N N . ARG A 1 87 ? 3.116 -11.327 -20.099 1.00 97.38 87 ARG A N 1
ATOM 650 C CA . ARG A 1 87 ? 3.106 -12.657 -20.736 1.00 97.38 87 ARG A CA 1
ATOM 651 C C . ARG A 1 87 ? 3.593 -13.775 -19.816 1.00 97.38 87 ARG A C 1
ATOM 653 O O . ARG A 1 87 ? 3.100 -14.889 -19.923 1.00 97.38 87 ARG A O 1
ATOM 660 N N . ALA A 1 88 ? 4.583 -13.503 -18.969 1.00 98.00 88 ALA A N 1
ATOM 661 C CA . ALA A 1 88 ? 5.164 -14.510 -18.083 1.00 98.00 88 ALA A CA 1
ATOM 662 C C . ALA A 1 88 ? 4.289 -14.806 -16.853 1.00 98.00 88 ALA A C 1
ATOM 664 O O . ALA A 1 88 ? 4.352 -15.910 -16.322 1.00 98.00 88 ALA A O 1
ATOM 665 N N . HIS A 1 89 ? 3.488 -13.836 -16.404 1.00 97.19 89 HIS A N 1
ATOM 666 C CA . HIS A 1 89 ? 2.716 -13.910 -15.157 1.00 97.19 89 HIS A CA 1
ATOM 667 C C . HIS A 1 89 ? 1.212 -13.676 -15.348 1.00 97.19 89 HIS A C 1
ATOM 669 O O . HIS A 1 89 ? 0.491 -13.490 -14.370 1.00 97.19 89 HIS A O 1
ATOM 675 N N . GLY A 1 90 ? 0.735 -13.669 -16.594 1.00 96.94 90 GLY A N 1
ATOM 676 C CA . GLY A 1 90 ? -0.600 -13.192 -16.940 1.00 96.94 90 GLY A CA 1
ATOM 677 C C . GLY A 1 90 ? -1.738 -13.958 -16.278 1.00 96.94 90 GLY A C 1
ATOM 678 O O . GLY A 1 90 ? -2.696 -13.332 -15.851 1.00 96.94 90 GLY A O 1
ATOM 679 N N . GLU A 1 91 ? -1.608 -15.275 -16.116 1.00 97.62 91 GLU A N 1
ATOM 680 C CA . GLU A 1 91 ? -2.599 -16.098 -15.406 1.00 97.62 91 GLU A CA 1
ATOM 681 C C . GLU A 1 91 ? -2.797 -15.606 -13.964 1.00 97.62 91 GLU A C 1
ATOM 683 O O . GLU A 1 91 ? -3.890 -15.189 -13.592 1.00 97.62 91 GLU A O 1
ATOM 688 N N . ALA A 1 92 ? -1.710 -15.508 -13.191 1.00 96.00 92 ALA A N 1
ATOM 689 C CA . ALA A 1 92 ? -1.764 -15.003 -11.820 1.00 96.00 92 ALA A CA 1
ATOM 690 C C . ALA A 1 92 ? -2.225 -13.537 -11.751 1.00 96.00 92 ALA A C 1
ATOM 692 O O . ALA A 1 92 ? -2.925 -13.144 -10.820 1.00 96.00 92 ALA A O 1
ATOM 693 N N . MET A 1 93 ? -1.836 -12.708 -12.725 1.00 96.31 93 MET A N 1
ATOM 694 C CA . MET A 1 93 ? -2.292 -11.321 -12.789 1.00 96.31 93 MET A CA 1
ATOM 695 C C . MET A 1 93 ? -3.797 -11.232 -13.068 1.00 96.31 93 MET A C 1
ATOM 697 O O . MET A 1 93 ? -4.459 -10.414 -12.437 1.00 96.31 93 MET A O 1
ATOM 701 N N . ALA A 1 94 ? -4.347 -12.065 -13.952 1.00 95.94 94 ALA A N 1
ATOM 702 C CA . ALA A 1 94 ? -5.780 -12.114 -14.235 1.00 95.94 94 ALA A CA 1
ATOM 703 C C . ALA A 1 94 ? -6.577 -12.597 -13.013 1.00 95.94 94 ALA A C 1
ATOM 705 O O . ALA A 1 94 ? -7.530 -11.929 -12.613 1.00 95.94 94 ALA A O 1
ATOM 706 N N . ASP A 1 95 ? -6.132 -13.673 -12.356 1.00 95.38 95 ASP A N 1
ATOM 707 C CA . ASP A 1 95 ? -6.763 -14.203 -11.136 1.00 95.38 95 ASP A CA 1
ATOM 708 C C . ASP A 1 95 ? -6.807 -13.169 -10.000 1.00 95.38 95 ASP A C 1
ATOM 710 O O . ASP A 1 95 ? -7.741 -13.131 -9.197 1.00 95.38 95 ASP A O 1
ATOM 714 N N . LEU A 1 96 ? -5.796 -12.300 -9.941 1.00 93.94 96 LEU A N 1
ATOM 715 C CA . LEU A 1 96 ? -5.684 -11.224 -8.958 1.00 93.94 96 LEU A CA 1
ATOM 716 C C . LEU A 1 96 ? -6.255 -9.877 -9.455 1.00 93.94 96 LEU A C 1
ATOM 718 O O . LEU A 1 96 ? -6.206 -8.886 -8.723 1.00 93.94 96 LEU A O 1
ATOM 722 N N . GLY A 1 97 ? -6.812 -9.817 -10.669 1.00 92.62 97 GLY A N 1
ATOM 723 C CA . GLY A 1 97 ? -7.468 -8.632 -11.235 1.00 92.62 97 GLY A CA 1
ATOM 724 C C . GLY A 1 97 ? -6.525 -7.483 -11.616 1.00 92.62 97 GLY A C 1
ATOM 725 O O . GLY A 1 97 ? -6.878 -6.318 -11.424 1.00 92.62 97 GLY A O 1
ATOM 726 N N . TYR A 1 98 ? -5.317 -7.799 -12.085 1.00 92.25 98 TYR A N 1
ATOM 727 C CA . TYR A 1 98 ? -4.303 -6.853 -12.572 1.00 92.25 98 TYR A CA 1
ATOM 728 C C . TYR A 1 98 ? -4.264 -6.698 -14.101 1.00 92.25 98 TYR A C 1
ATOM 730 O O . TYR A 1 98 ? -3.614 -5.764 -14.578 1.00 92.25 98 TYR A O 1
ATOM 738 N N . LEU A 1 99 ? -4.909 -7.603 -14.846 1.00 90.75 99 LEU A N 1
ATOM 739 C CA . LEU A 1 99 ? -5.084 -7.536 -16.303 1.00 90.75 99 LEU A CA 1
ATOM 740 C C . LEU A 1 99 ? -6.514 -7.151 -16.680 1.00 90.75 99 LEU A C 1
ATOM 742 O O . LEU A 1 99 ? -7.438 -7.538 -15.930 1.00 90.75 99 LEU A O 1
#

InterPro domains:
  IPR000863 Sulfotransferase domain [PF00685] (2-97)
  IPR027417 P-loop containing nucleoside triphosphate hydrolase [G3DSA:3.40.50.300] (1-98)
  IPR027417 P-loop containing nucleoside triphosphate hydrolase [SSF52540] (3-99)

Foldseek 3Di:
DDDADLVVCVVPVLVRQVVVCVVVVHDDDSVRSVVVNVCPDLVNVVVCCVVPNDPPADPPDPHDSDPSDPPCCVVVPDPVVVVVCCVVCVVVCVVVVND

pLDDT: mean 94.31, std 3.74, range [65.31, 98.0]

Sequence (99 aa):
MAVVRYEDLHADPVAGFARMAATAGLATTPDRVAAAVAATRFARLRGLEAAHGFPERPAAATTFFRRGAVGGWRDDLPAHLARRIERAHGEAMADLGYL

Secondary structure (DSSP, 8-state):
-----HHHHHH-HHHHHHHHHHHTT----HHHHHHHHHHT-HHHHHHHHHHH--TT--TT-S-SS----TTTHHHHS-HHHHHHHHHHHHHHHHHTT--

Organism: NCBI:txid741659